Protein AF-A0A7S2MK14-F1 (afdb_monomer)

Sequence (169 aa):
WFEEKGFGFITPDDGSGDIFVHRTALTDGPMLVPGTRVTYEAQWNNIKNKLVAAKVAGANQNGMDPNAGAPAQAYAQPGAAAQPAAAAQSEEVILSCLPATCTEESLRTTFAPYGTVVECRMLGDNANGKVATMRMGAAAQAAWLVQNLNGNMPVGFETPIQVAFSQNP

pLDDT: mean 73.75, std 15.05, range [30.8, 89.69]

Foldseek 3Di:
DDLVQQKDWDQDPVRPPTAIEGLVQEDAARAADPPWDKDFDWDQDPVVRGTHTHNIYRGDHDDDDPDPDDDDDDDDDDDDDDDPDDDPLALKKKKALAAPPDDPVNVCVQLVVLADFPDKAWPAADPNGTMIMTGGPDSVSLVCCQVPQAQHATPPGPGRMHMGHDPDD

Secondary structure (DSSP, 8-state):
-BTTTTEEEE--TT----EEEEGGGBSS-SBPPTT---EEEEEEETTTTEEEEEEEE--B--S--TT-----------------------SEEEEEEE-TT--HHHHHHHHTTT--EEEEEEEEEETTEEEEEEEESSHHHHHHHHHHTTT---TT-SS--EEEE----

Organism: NCBI:txid327968

Solvent-accessible surface area (backbone atoms only — not comparable to full-atom values): 10149 Å² total; per-residue (Å²): 93,41,76,96,77,42,33,36,64,46,74,51,93,84,65,58,70,70,27,39,31,45,46,87,27,38,73,58,29,82,43,61,55,83,92,59,78,64,50,63,43,86,40,80,36,83,90,71,78,41,56,30,39,34,68,26,35,61,27,50,72,66,100,76,74,102,76,80,74,84,84,77,91,80,92,78,88,83,83,89,87,82,82,85,86,87,71,87,64,28,30,30,26,33,39,33,33,33,57,91,86,66,44,72,65,57,49,47,63,59,40,47,87,68,38,56,74,72,45,75,46,80,77,48,76,51,100,67,32,29,28,31,38,39,26,33,74,39,34,68,43,25,50,48,42,35,70,69,39,35,72,26,61,56,80,97,47,95,52,52,25,37,36,38,72,37,85,75,130

InterPro domains:
  IPR000504 RNA recognition motif domain [PF00076] (95-151)
  IPR000504 RNA recognition motif domain [PS50102] (91-168)
  IPR002059 Cold-shock protein Csp, DNA-binding [PF00313] (1-57)
  IPR002059 Cold-shock protein Csp, DNA-binding [PS51857] (1-58)
  IPR002059 Cold-shock protein Csp, DNA-binding [cd04458] (1-56)
  IPR002343 Paraneoplastic encephalomyelitis antigen [PR00961] (96-111)
  IPR002343 Paraneoplastic encephalomyelitis antigen [PR00961] (111-123)
  IPR002343 Paraneoplastic encephalomyelitis antigen [PR00961] (149-166)
  IPR011129 Cold-shock domain [SM00357] (1-59)
  IPR012340 Nucleic acid-binding, OB-fold [G3DSA:2.40.50.140] (1-66)
  IPR012340 Nucleic acid-binding, OB-fold [SSF50249] (1-60)
  IPR012677 Nucleotide-binding alpha-beta plait domain superfamily [G3DSA:3.30.70.330] (78-169)
  IPR019844 Cold-shock domain, conserved site [PS00352] (7-26)
  IPR035979 RNA-binding domain superfamily [SSF54928] (77-167)

Mean predicted aligned error: 18.05 Å

Nearest PDB structures (foldseek):
  6fqr-assembly1_A  TM=8.347E-01  e=3.316E-05  Homo sapiens
  6ez7-assembly1_A  TM=8.594E-01  e=1.172E-04  Saccharomyces cerevisiae S288C
  3lqv-assembly1_A  TM=7.935E-01  e=5.327E-04  Homo sapiens
  2f9j-assembly2_B  TM=7.903E-01  e=6.857E-04  Homo sapiens
  2f9d-assembly1_A  TM=7.835E-01  e=6.438E-04  Homo sapiens

Radius of gyration: 21.94 Å; Cα contacts (8 Å, |Δi|>4): 305; chains: 1; bounding box: 45×55×45 Å

Structure (mmCIF, N/CA/C/O backbone):
data_AF-A0A7S2MK14-F1
#
_entry.id   AF-A0A7S2MK14-F1
#
loop_
_atom_site.group_PDB
_atom_site.id
_atom_site.type_symbol
_atom_site.label_atom_id
_atom_site.label_alt_id
_atom_site.label_comp_id
_atom_site.label_asym_id
_atom_site.label_entity_id
_atom_site.label_seq_id
_atom_site.pdbx_PDB_ins_code
_atom_site.Cartn_x
_atom_site.Cartn_y
_atom_site.Cartn_z
_atom_site.occupancy
_atom_site.B_iso_or_equiv
_atom_site.auth_seq_id
_atom_site.auth_comp_id
_atom_site.auth_asym_id
_atom_site.auth_atom_id
_atom_site.pdbx_PDB_model_num
ATOM 1 N N . TRP A 1 1 ? -2.665 -20.361 0.176 1.00 77.69 1 TRP A N 1
ATOM 2 C CA . TRP A 1 1 ? -2.154 -21.729 0.410 1.00 77.69 1 TRP A CA 1
ATOM 3 C C . TRP A 1 1 ? -1.987 -22.426 -0.935 1.00 77.69 1 TRP A C 1
ATOM 5 O O . TRP A 1 1 ? -2.841 -22.228 -1.788 1.00 77.69 1 TRP A O 1
ATOM 15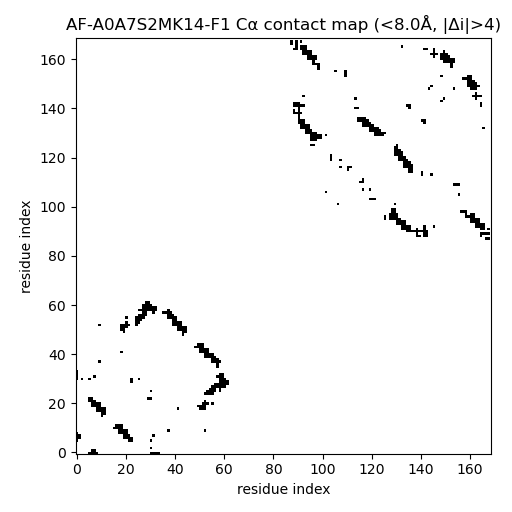 N N . PHE A 1 2 ? -0.908 -23.183 -1.145 1.00 78.12 2 PHE A N 1
ATOM 16 C CA . PHE A 1 2 ? -0.623 -23.958 -2.359 1.00 78.12 2 PHE A CA 1
ATOM 17 C C . PHE A 1 2 ? -0.747 -25.453 -2.048 1.00 78.12 2 PHE A C 1
ATOM 19 O O . PHE A 1 2 ? 0.194 -26.073 -1.549 1.00 78.12 2 PHE A O 1
ATOM 26 N N . GLU A 1 3 ? -1.911 -26.030 -2.344 1.00 73.38 3 GLU A N 1
ATOM 27 C CA . GLU A 1 3 ? -2.243 -27.418 -2.000 1.00 73.38 3 GLU A CA 1
ATOM 28 C C . GLU A 1 3 ? -1.327 -28.439 -2.688 1.00 73.38 3 GLU A C 1
ATOM 30 O O . GLU A 1 3 ? -0.750 -29.292 -2.016 1.00 73.38 3 GLU A O 1
ATOM 35 N N . GLU A 1 4 ? -1.095 -28.288 -3.995 1.00 72.94 4 GLU A N 1
ATOM 36 C CA . GLU A 1 4 ? -0.279 -29.212 -4.800 1.00 72.94 4 GLU A CA 1
ATOM 37 C C . GLU A 1 4 ? 1.163 -29.341 -4.283 1.00 72.94 4 GLU A C 1
ATOM 39 O O . GLU A 1 4 ? 1.791 -30.396 -4.368 1.00 72.94 4 GLU A O 1
ATOM 44 N N . LYS A 1 5 ? 1.696 -28.254 -3.719 1.00 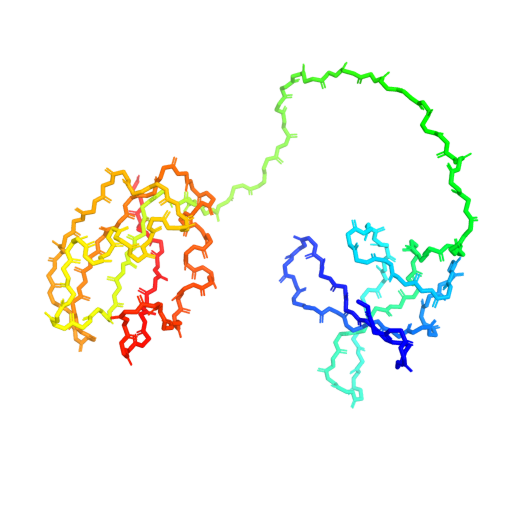75.62 5 LYS A N 1
ATOM 45 C CA . LYS A 1 5 ? 3.066 -28.193 -3.203 1.00 75.62 5 LYS A CA 1
ATOM 46 C C . LYS A 1 5 ? 3.141 -28.296 -1.678 1.00 75.62 5 LYS A C 1
ATOM 48 O O . LYS A 1 5 ? 4.241 -28.374 -1.137 1.00 75.62 5 LYS A O 1
ATOM 53 N N . GLY A 1 6 ? 2.002 -28.289 -0.983 1.00 76.62 6 GLY A N 1
ATOM 54 C CA . GLY A 1 6 ? 1.928 -28.395 0.472 1.00 76.62 6 GLY A CA 1
ATOM 55 C C . GLY A 1 6 ? 2.597 -27.244 1.226 1.00 76.62 6 GLY A C 1
ATOM 56 O O . GLY A 1 6 ? 3.156 -27.466 2.299 1.00 76.62 6 GLY A O 1
ATOM 57 N N . PHE A 1 7 ? 2.591 -26.030 0.679 1.00 83.25 7 PHE A N 1
ATOM 58 C CA . PHE A 1 7 ? 3.136 -24.853 1.357 1.00 83.25 7 PHE A CA 1
ATOM 59 C C . PHE A 1 7 ? 2.207 -23.655 1.225 1.00 83.25 7 PHE A C 1
ATOM 61 O O . PHE A 1 7 ? 1.323 -23.609 0.378 1.00 83.25 7 PHE A O 1
ATOM 68 N N . GLY A 1 8 ? 2.416 -22.645 2.050 1.00 81.94 8 GLY A N 1
ATOM 69 C CA . GLY A 1 8 ? 1.673 -21.405 1.987 1.00 81.94 8 GLY A CA 1
ATOM 70 C C . GLY A 1 8 ? 2.461 -20.247 2.560 1.00 81.94 8 GLY A C 1
ATOM 71 O O . GLY A 1 8 ? 3.641 -20.357 2.895 1.00 81.94 8 GLY A O 1
ATOM 72 N N . PHE A 1 9 ? 1.755 -19.138 2.676 1.00 85.75 9 PHE A N 1
ATOM 73 C CA . PHE A 1 9 ? 2.255 -17.914 3.259 1.00 85.75 9 PHE A CA 1
ATOM 74 C C . PHE A 1 9 ? 1.232 -17.434 4.273 1.00 85.75 9 PHE A C 1
ATOM 76 O O . PHE A 1 9 ? 0.027 -17.543 4.029 1.00 85.75 9 PHE A O 1
ATOM 83 N N . ILE A 1 10 ? 1.728 -16.981 5.416 1.00 82.62 10 ILE A N 1
ATOM 84 C CA . ILE A 1 10 ? 0.935 -16.346 6.457 1.00 82.62 10 ILE A CA 1
ATOM 85 C C . ILE A 1 10 ? 1.290 -14.873 6.422 1.00 82.62 10 ILE A C 1
ATOM 87 O O . ILE A 1 10 ? 2.461 -14.516 6.547 1.00 82.62 10 ILE A O 1
ATOM 91 N N . THR A 1 11 ? 0.276 -14.041 6.263 1.00 83.94 11 THR A N 1
ATOM 92 C CA . THR A 1 11 ? 0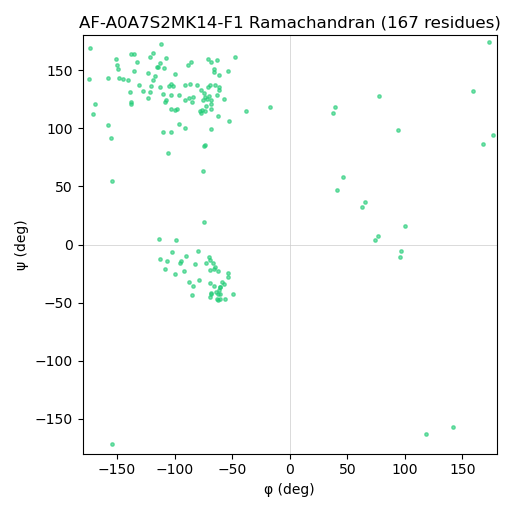.412 -12.594 6.342 1.00 83.94 11 THR A CA 1
ATOM 93 C C . THR A 1 11 ? 0.042 -12.182 7.768 1.00 83.94 11 THR A C 1
ATOM 95 O O . THR A 1 11 ? -1.143 -12.236 8.112 1.00 83.94 11 THR A O 1
ATOM 98 N N . PRO A 1 12 ? 1.010 -11.861 8.645 1.00 77.94 12 PRO A N 1
ATOM 99 C CA . PRO A 1 12 ? 0.682 -11.338 9.961 1.00 77.94 12 PRO A CA 1
ATOM 100 C C . PRO A 1 12 ? 0.028 -9.970 9.901 1.00 77.94 12 PRO A C 1
ATOM 102 O O . PRO A 1 12 ? 0.335 -9.138 9.052 1.00 77.94 12 PRO A O 1
ATOM 105 N N . ASP A 1 13 ? -0.803 -9.727 10.906 1.00 68.69 13 ASP A N 1
ATOM 106 C CA . ASP A 1 13 ? -1.449 -8.438 11.163 1.00 68.69 13 ASP A CA 1
ATOM 107 C C . ASP A 1 13 ? -0.423 -7.343 11.543 1.00 68.69 13 ASP A C 1
ATOM 109 O O . ASP A 1 13 ? -0.671 -6.161 11.350 1.00 68.69 13 ASP A O 1
ATOM 113 N N . ASP A 1 14 ? 0.768 -7.745 12.009 1.00 63.28 14 ASP A N 1
ATOM 114 C CA . ASP A 1 14 ? 1.918 -6.877 12.321 1.00 63.28 14 ASP A CA 1
ATOM 115 C C . ASP A 1 14 ? 2.588 -6.273 11.066 1.00 63.28 14 ASP A C 1
ATOM 117 O O . ASP A 1 14 ? 3.425 -5.381 11.163 1.00 63.28 14 ASP A O 1
ATOM 121 N N . GLY A 1 15 ? 2.232 -6.741 9.864 1.00 64.62 15 GLY A N 1
ATOM 122 C CA . GLY A 1 15 ? 2.806 -6.239 8.610 1.00 64.62 15 GLY A CA 1
ATOM 123 C C . GLY A 1 15 ? 4.245 -6.700 8.347 1.00 64.62 15 GLY A C 1
ATOM 124 O O . GLY A 1 15 ? 4.847 -6.321 7.340 1.00 64.62 15 GLY A O 1
ATOM 125 N N . SER A 1 16 ? 4.798 -7.556 9.206 1.00 62.25 16 SER A N 1
ATOM 126 C CA . SER A 1 16 ? 6.017 -8.313 8.939 1.00 62.25 16 SER A CA 1
ATOM 127 C C . SER A 1 16 ? 5.761 -9.234 7.738 1.00 62.25 16 SER A C 1
ATOM 129 O O . SER A 1 16 ? 4.946 -10.140 7.811 1.00 62.25 16 SER A O 1
ATOM 131 N N . GLY A 1 17 ? 6.384 -8.957 6.589 1.00 69.88 17 GLY A N 1
ATOM 132 C CA . GLY A 1 17 ? 6.040 -9.580 5.301 1.00 69.88 17 GLY A CA 1
ATOM 133 C C . GLY A 1 17 ? 5.876 -11.110 5.307 1.00 69.88 17 GLY A C 1
ATOM 134 O O . GLY A 1 17 ? 6.365 -11.810 6.190 1.00 69.88 17 GLY A O 1
ATOM 135 N N . ASP A 1 18 ? 5.202 -11.623 4.276 1.00 83.00 18 ASP A N 1
ATOM 136 C CA . ASP A 1 18 ? 4.722 -13.005 4.176 1.00 83.00 18 ASP A CA 1
ATOM 137 C C . ASP A 1 18 ? 5.670 -14.073 4.743 1.00 83.00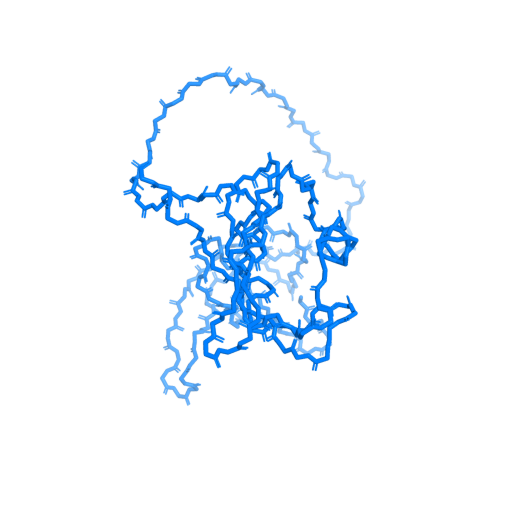 18 ASP A C 1
ATOM 139 O O . ASP A 1 18 ? 6.753 -14.365 4.214 1.00 83.00 18 ASP A O 1
ATOM 143 N N . ILE A 1 19 ? 5.208 -14.729 5.804 1.00 84.62 19 ILE A N 1
ATOM 144 C CA . ILE A 1 19 ? 5.967 -15.759 6.496 1.00 84.62 19 ILE A CA 1
ATOM 145 C C . ILE A 1 19 ? 5.693 -17.093 5.824 1.00 84.62 19 ILE A C 1
ATOM 147 O O . ILE A 1 19 ? 4.551 -17.527 5.660 1.00 84.62 19 ILE A O 1
ATOM 151 N N . PHE A 1 20 ? 6.767 -17.769 5.429 1.00 85.06 20 PHE A N 1
ATOM 152 C CA . PHE A 1 20 ? 6.656 -19.056 4.763 1.00 85.06 20 PHE A CA 1
ATOM 153 C C . PHE A 1 20 ? 6.188 -20.131 5.745 1.00 85.06 20 PHE A C 1
ATOM 155 O O . PHE A 1 20 ? 6.819 -20.348 6.778 1.00 85.06 20 PHE A O 1
ATOM 162 N N . VAL A 1 21 ? 5.133 -20.855 5.384 1.00 85.19 21 VAL A N 1
ATOM 163 C CA . VAL A 1 21 ? 4.644 -22.020 6.125 1.00 85.19 21 VAL A CA 1
ATOM 164 C C . VAL A 1 21 ? 4.677 -23.250 5.228 1.00 85.19 21 VAL A C 1
ATOM 166 O O . VAL A 1 21 ? 4.271 -23.213 4.069 1.00 85.19 21 VAL A O 1
ATOM 169 N N . HIS A 1 22 ? 5.148 -24.368 5.767 1.00 86.06 22 HIS A N 1
ATOM 170 C CA . HIS A 1 22 ? 5.110 -25.664 5.096 1.00 86.06 22 HIS A CA 1
ATOM 171 C C . HIS A 1 22 ? 4.092 -26.572 5.790 1.00 86.06 22 HIS A C 1
ATOM 173 O O . HIS A 1 22 ? 3.889 -26.450 6.995 1.00 86.06 22 HIS A O 1
ATOM 179 N N . ARG A 1 23 ? 3.491 -27.529 5.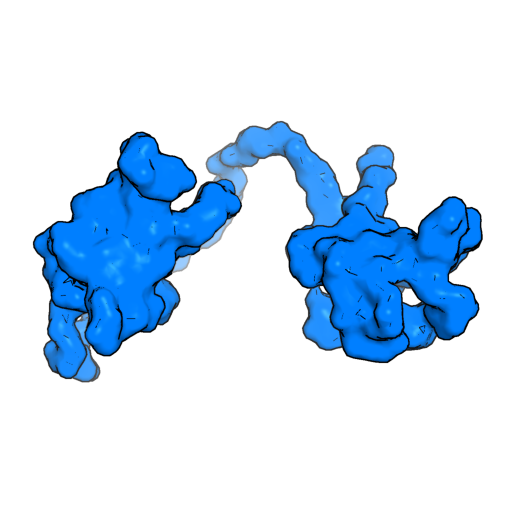074 1.00 81.06 23 ARG A N 1
ATOM 180 C CA . ARG A 1 23 ? 2.537 -28.499 5.648 1.00 81.06 23 ARG A CA 1
ATOM 181 C C . ARG A 1 23 ? 3.084 -29.262 6.852 1.00 81.06 23 ARG A C 1
ATOM 183 O O . ARG A 1 23 ? 2.320 -29.662 7.713 1.00 81.06 23 ARG A O 1
ATOM 190 N N . THR A 1 24 ? 4.403 -29.448 6.926 1.00 80.62 24 THR A N 1
ATOM 191 C CA . THR A 1 24 ? 5.068 -30.114 8.061 1.00 80.62 24 THR A CA 1
ATOM 192 C C . THR A 1 24 ? 5.096 -29.263 9.327 1.00 80.62 24 THR A C 1
ATOM 194 O O . THR A 1 24 ? 5.400 -29.785 10.390 1.00 80.62 24 THR A O 1
ATOM 197 N N . ALA A 1 25 ? 4.840 -27.958 9.218 1.00 81.06 25 ALA A N 1
ATOM 198 C CA . ALA A 1 25 ? 4.746 -27.050 10.352 1.00 81.06 25 ALA A CA 1
ATOM 199 C C . ALA A 1 25 ? 3.317 -26.948 10.909 1.00 81.06 25 ALA A C 1
ATOM 201 O O . ALA A 1 25 ? 3.145 -26.351 11.969 1.00 81.06 25 ALA A O 1
ATOM 202 N N . LEU A 1 26 ? 2.313 -27.505 10.218 1.00 81.88 26 LEU A N 1
ATOM 203 C CA . LEU A 1 26 ? 0.929 -27.540 10.689 1.00 81.88 26 LEU A CA 1
ATOM 204 C C . LEU A 1 26 ? 0.788 -28.588 11.796 1.00 81.88 26 LEU A C 1
ATOM 206 O O . LEU A 1 26 ? 1.211 -29.731 11.623 1.00 81.88 26 LEU A O 1
ATOM 210 N N . THR A 1 27 ? 0.184 -28.211 12.921 1.00 79.88 27 THR A N 1
ATOM 211 C CA . THR A 1 27 ? -0.022 -29.122 14.061 1.00 79.88 27 THR A CA 1
ATOM 212 C C . THR A 1 27 ? -1.430 -29.693 14.122 1.00 79.88 27 THR A C 1
ATOM 214 O O . THR A 1 27 ? -1.622 -30.756 14.700 1.00 79.88 27 THR A O 1
ATOM 217 N N . ASP A 1 28 ? -2.403 -28.981 13.551 1.00 73.56 28 ASP A N 1
ATOM 218 C CA . ASP A 1 28 ? -3.829 -29.231 13.785 1.00 73.56 28 ASP A CA 1
ATOM 219 C C . ASP A 1 28 ? -4.578 -29.763 12.553 1.00 73.56 28 ASP A C 1
ATOM 221 O O . ASP A 1 28 ? -5.683 -30.266 12.672 1.00 73.56 28 ASP A O 1
ATOM 225 N N . GLY A 1 29 ? -3.986 -29.715 11.357 1.00 72.00 29 GLY A N 1
ATOM 226 C CA . GLY A 1 29 ? -4.669 -30.144 10.137 1.00 72.00 29 GLY A CA 1
ATOM 227 C C . GLY A 1 29 ? -3.768 -30.152 8.902 1.00 72.00 29 GLY A C 1
ATOM 228 O O . GLY A 1 29 ? -2.648 -29.642 8.943 1.00 72.00 29 GLY A O 1
ATOM 229 N N . PRO A 1 30 ? -4.228 -30.741 7.784 1.00 72.25 30 PRO A N 1
ATOM 230 C CA . PRO A 1 30 ? -3.394 -30.949 6.602 1.00 72.25 30 PRO A CA 1
ATOM 231 C C . PRO A 1 30 ? -3.277 -29.721 5.684 1.00 72.25 30 PRO A C 1
ATOM 233 O O . PRO A 1 30 ? -2.388 -29.701 4.830 1.00 72.25 30 PRO A O 1
ATOM 236 N N . MET A 1 31 ? -4.158 -28.721 5.821 1.00 70.00 31 MET A N 1
ATOM 237 C CA . MET A 1 31 ? -4.228 -27.582 4.899 1.00 70.00 31 MET A CA 1
ATOM 238 C C . MET A 1 31 ? -4.696 -26.285 5.564 1.00 70.00 31 MET A C 1
ATOM 240 O O . MET A 1 31 ? -5.494 -26.306 6.498 1.00 70.00 31 MET A O 1
ATOM 244 N N . LEU A 1 32 ? -4.244 -25.145 5.037 1.00 74.19 32 LEU A N 1
ATOM 245 C CA . LEU A 1 32 ? -4.714 -23.818 5.444 1.00 74.19 32 LEU A CA 1
ATOM 246 C C . LEU A 1 32 ? -5.713 -23.271 4.425 1.00 74.19 32 LEU A C 1
ATOM 248 O O . LEU A 1 32 ? -5.460 -23.319 3.221 1.00 74.19 32 LEU A O 1
ATOM 252 N N . VAL A 1 33 ? -6.810 -22.692 4.909 1.00 75.75 33 VAL A N 1
ATOM 253 C CA . VAL A 1 33 ? -7.805 -22.025 4.061 1.00 75.75 33 VAL A CA 1
ATOM 254 C C . VAL A 1 33 ? -7.518 -20.519 4.041 1.00 75.75 33 VAL A C 1
ATOM 256 O O . VAL A 1 33 ? -7.345 -19.916 5.103 1.00 75.75 33 VAL A O 1
ATOM 259 N N . PRO A 1 34 ? -7.425 -19.885 2.857 1.00 71.62 34 PRO A N 1
ATOM 260 C CA . PRO A 1 34 ? -7.269 -18.437 2.775 1.00 71.62 34 PRO A CA 1
ATOM 261 C C . PRO A 1 34 ? -8.475 -17.730 3.409 1.00 71.62 34 PRO A C 1
ATOM 263 O O . PRO A 1 34 ? -9.618 -18.080 3.136 1.00 71.62 34 PRO A O 1
ATOM 266 N N . GLY A 1 35 ? -8.206 -16.729 4.250 1.00 69.44 35 GLY A N 1
ATOM 267 C CA . GLY A 1 35 ? -9.233 -15.992 4.998 1.00 69.44 35 GLY A CA 1
ATOM 268 C C . GLY A 1 35 ? -9.468 -16.502 6.424 1.00 69.44 35 GLY A C 1
ATOM 269 O O . GLY A 1 35 ? -10.106 -15.812 7.216 1.00 69.44 35 GLY A O 1
ATOM 270 N N . THR A 1 36 ? -8.909 -17.657 6.791 1.00 68.56 36 THR A N 1
ATOM 271 C CA . THR A 1 36 ? -8.922 -18.152 8.172 1.00 68.56 36 THR A CA 1
ATOM 272 C C . THR A 1 36 ? -7.739 -17.583 8.951 1.00 68.56 36 THR A C 1
ATOM 274 O O . THR A 1 36 ? -6.617 -17.523 8.445 1.00 68.56 36 THR A O 1
ATOM 277 N N . ARG A 1 37 ? -7.971 -17.168 10.202 1.00 70.50 37 ARG A N 1
ATOM 278 C CA . ARG A 1 37 ? -6.886 -16.753 11.099 1.00 70.50 37 ARG A CA 1
ATOM 279 C C . ARG A 1 37 ? -6.161 -17.980 11.637 1.00 70.50 37 ARG A C 1
ATOM 281 O O . ARG A 1 37 ? -6.791 -18.931 12.089 1.00 70.50 37 ARG A O 1
ATOM 288 N N . VAL A 1 38 ? -4.838 -17.924 11.592 1.00 77.69 38 VAL A N 1
ATOM 289 C CA . VAL A 1 38 ? -3.949 -18.994 12.043 1.00 77.69 38 VAL A CA 1
ATOM 290 C C . VAL A 1 38 ? -2.999 -18.448 13.097 1.00 77.69 38 VAL A C 1
ATOM 292 O O . VAL A 1 38 ? -2.600 -17.285 13.037 1.00 77.69 38 VAL A O 1
ATOM 295 N N . THR A 1 39 ? -2.617 -19.291 14.046 1.00 81.12 39 THR A N 1
ATOM 296 C CA . THR A 1 39 ? -1.610 -18.973 15.064 1.00 81.12 39 THR A CA 1
ATOM 297 C C . THR A 1 39 ? -0.311 -19.661 14.683 1.00 81.12 39 THR A C 1
ATOM 299 O O . THR A 1 39 ? -0.344 -20.808 14.244 1.00 81.12 39 THR A O 1
ATOM 302 N N . TYR A 1 40 ? 0.832 -18.995 14.828 1.00 82.00 40 TYR A N 1
ATOM 303 C CA . TYR A 1 40 ? 2.131 -19.566 14.474 1.00 82.00 40 TYR A CA 1
ATOM 304 C C . TYR A 1 40 ? 3.264 -18.983 15.326 1.00 82.00 40 TYR A C 1
ATOM 306 O O . TYR A 1 40 ? 3.144 -17.890 15.876 1.00 82.00 40 TYR A O 1
ATOM 314 N N . GLU A 1 41 ? 4.389 -19.694 15.390 1.00 86.81 41 GLU A N 1
ATOM 315 C CA . GLU A 1 41 ? 5.641 -19.220 15.981 1.00 86.81 41 GLU A CA 1
ATOM 316 C C . GLU A 1 41 ? 6.617 -18.817 14.863 1.00 86.81 41 GLU A C 1
ATOM 318 O O . GLU A 1 41 ? 7.018 -19.645 14.043 1.00 86.81 41 GLU A O 1
ATOM 323 N N . ALA A 1 42 ? 6.996 -17.538 14.793 1.00 81.56 42 ALA A N 1
ATOM 324 C CA . ALA A 1 42 ? 7.977 -17.059 13.821 1.00 81.56 42 ALA A CA 1
ATOM 325 C C . ALA A 1 42 ? 9.387 -17.532 14.210 1.00 81.56 42 ALA A C 1
ATOM 327 O O . ALA A 1 42 ? 9.895 -17.176 15.272 1.00 81.56 42 ALA A O 1
ATOM 328 N N . GLN A 1 43 ? 10.044 -18.306 13.346 1.00 79.75 43 GLN A N 1
ATOM 329 C CA . GLN A 1 43 ? 11.417 -18.763 13.556 1.00 79.75 43 GLN A CA 1
ATOM 330 C C . GLN A 1 43 ? 12.326 -18.303 12.414 1.00 79.75 43 GLN A C 1
ATOM 332 O O . GLN A 1 43 ? 12.021 -18.471 11.232 1.00 79.75 43 GLN A O 1
ATOM 337 N N . TRP A 1 44 ? 13.475 -17.722 12.762 1.00 81.06 44 TRP A N 1
ATOM 338 C CA . TRP A 1 44 ? 14.493 -17.337 11.788 1.00 81.06 44 TRP A CA 1
ATOM 339 C C . TRP A 1 44 ? 15.261 -18.569 11.303 1.00 81.06 44 TRP A C 1
ATOM 341 O O . TRP A 1 44 ? 15.972 -19.212 12.077 1.00 81.06 44 TRP A O 1
ATOM 351 N N . ASN A 1 45 ? 15.152 -18.901 10.014 1.00 78.62 45 ASN A N 1
ATOM 352 C CA . ASN A 1 45 ? 15.933 -19.983 9.430 1.00 78.62 45 ASN A CA 1
ATOM 353 C C . ASN A 1 45 ? 17.255 -19.453 8.862 1.00 78.62 45 ASN A C 1
ATOM 355 O O . ASN A 1 45 ? 17.305 -18.955 7.734 1.00 78.62 45 ASN A O 1
ATOM 359 N N . ASN A 1 46 ? 18.337 -19.631 9.621 1.00 76.75 46 ASN A N 1
ATOM 360 C CA . ASN A 1 46 ? 19.670 -19.120 9.282 1.00 76.75 46 ASN A CA 1
ATOM 361 C C . ASN A 1 46 ? 20.277 -19.756 8.016 1.00 76.75 46 ASN A C 1
ATOM 363 O O . ASN A 1 46 ? 21.180 -19.197 7.410 1.00 76.75 46 ASN A O 1
ATOM 367 N N . ILE A 1 47 ? 19.769 -20.919 7.594 1.00 69.75 47 ILE A N 1
ATOM 368 C CA . ILE A 1 47 ? 20.237 -21.630 6.392 1.00 69.75 47 ILE A CA 1
ATOM 369 C C . ILE A 1 47 ? 19.654 -21.004 5.117 1.00 69.75 47 ILE A C 1
ATOM 371 O O . ILE A 1 47 ? 20.269 -21.049 4.056 1.00 69.75 47 ILE A O 1
ATOM 375 N N . LYS A 1 48 ? 18.449 -20.428 5.205 1.00 61.91 48 LYS A N 1
ATOM 376 C CA . LYS A 1 48 ? 17.741 -19.840 4.057 1.00 61.91 48 LYS A CA 1
ATOM 377 C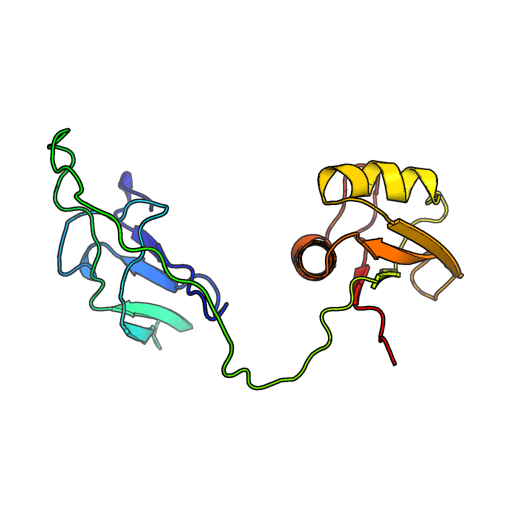 C . LYS A 1 48 ? 17.584 -18.322 4.152 1.00 61.91 48 LYS A C 1
ATOM 379 O O . LYS A 1 48 ? 16.905 -17.766 3.295 1.00 61.91 48 LYS A O 1
ATOM 384 N N . ASN A 1 49 ? 18.159 -17.678 5.177 1.00 75.69 49 ASN A N 1
ATOM 385 C CA . ASN A 1 49 ? 17.946 -16.262 5.508 1.00 75.69 49 ASN A CA 1
ATOM 386 C C . ASN A 1 49 ? 16.471 -15.850 5.365 1.00 75.69 49 ASN A C 1
ATOM 388 O O . ASN A 1 49 ? 16.143 -14.854 4.722 1.00 75.69 49 ASN A O 1
ATOM 392 N N . LYS A 1 50 ? 15.561 -16.670 5.908 1.00 78.50 50 LYS A N 1
ATOM 393 C CA . LYS A 1 50 ? 14.116 -16.461 5.768 1.00 78.50 50 LYS A CA 1
ATOM 394 C C . LYS A 1 50 ? 13.377 -16.778 7.063 1.00 78.50 50 LYS A C 1
ATOM 396 O O . LYS A 1 50 ? 13.692 -17.762 7.731 1.00 78.50 50 LYS A O 1
ATOM 401 N N . LEU A 1 51 ? 12.364 -15.972 7.373 1.00 75.50 51 LEU A N 1
ATOM 402 C CA . LEU A 1 51 ? 11.393 -16.255 8.426 1.00 75.50 51 LEU A CA 1
ATOM 403 C C . LEU A 1 51 ? 10.459 -17.388 7.995 1.00 75.50 51 LEU A C 1
ATOM 405 O O . LEU A 1 51 ? 9.834 -17.338 6.930 1.00 75.50 51 LEU A O 1
ATOM 409 N N . VAL A 1 52 ? 10.386 -18.419 8.832 1.00 81.94 52 VAL A N 1
ATOM 410 C CA . VAL A 1 52 ? 9.487 -19.557 8.657 1.00 81.94 52 VAL A CA 1
ATOM 411 C C . VAL A 1 52 ? 8.536 -19.642 9.841 1.00 81.94 52 VAL A C 1
ATOM 413 O O . VAL A 1 52 ? 8.921 -19.394 10.980 1.00 81.94 52 VAL A O 1
ATOM 416 N N . ALA A 1 53 ? 7.285 -19.985 9.569 1.00 83.31 53 ALA A N 1
ATOM 417 C CA . ALA A 1 53 ? 6.293 -20.244 10.595 1.00 83.31 53 ALA A CA 1
ATOM 418 C C . ALA A 1 53 ? 6.437 -21.690 11.077 1.00 83.31 53 ALA A C 1
ATOM 420 O O . ALA A 1 53 ? 6.413 -22.627 10.274 1.00 83.31 53 ALA A O 1
ATOM 421 N N . ALA A 1 54 ? 6.573 -21.866 12.385 1.00 82.38 54 ALA A N 1
ATOM 422 C CA . ALA A 1 54 ? 6.584 -23.150 13.066 1.00 82.38 54 ALA A CA 1
ATOM 423 C C . ALA A 1 54 ? 5.345 -23.296 13.953 1.00 82.38 54 ALA A C 1
ATOM 425 O O . ALA A 1 54 ? 4.750 -22.300 14.357 1.00 82.38 54 ALA A O 1
ATOM 426 N N . LYS A 1 55 ? 4.964 -24.547 14.245 1.00 82.56 55 LYS A N 1
ATOM 427 C CA . LYS A 1 55 ? 3.813 -24.898 15.095 1.00 82.56 55 LYS A CA 1
ATOM 428 C C . LYS A 1 55 ? 2.549 -24.103 14.752 1.00 82.56 55 LYS A C 1
ATOM 430 O O . LYS A 1 55 ? 1.995 -23.366 15.564 1.00 82.56 55 LYS A O 1
ATOM 435 N N . VAL A 1 56 ? 2.132 -24.227 13.502 1.00 81.62 56 VAL A N 1
ATOM 436 C CA . VAL A 1 56 ? 1.009 -23.474 12.959 1.00 81.62 56 VAL A CA 1
ATOM 437 C C . VAL A 1 56 ? -0.306 -24.189 13.274 1.00 81.62 56 VAL A C 1
ATOM 439 O O . VAL A 1 56 ? -0.502 -25.340 12.875 1.00 81.62 56 VAL A O 1
ATOM 442 N N . ALA A 1 57 ? -1.215 -23.488 13.950 1.00 78.25 57 ALA A N 1
ATOM 443 C CA . ALA A 1 57 ? -2.561 -23.935 14.311 1.00 78.25 57 ALA A CA 1
ATOM 444 C C . ALA A 1 57 ? -3.634 -23.100 13.584 1.00 78.25 57 ALA A C 1
ATOM 446 O O . ALA A 1 57 ? -3.391 -21.946 13.238 1.00 78.25 57 ALA A O 1
ATOM 447 N N . GLY A 1 58 ? -4.821 -23.671 13.346 1.00 73.31 58 GLY A N 1
ATOM 448 C CA . GLY A 1 58 ? -5.864 -23.073 12.489 1.00 73.31 58 GLY A CA 1
ATOM 449 C C . GLY A 1 58 ? -5.913 -23.656 11.071 1.00 73.31 58 GLY A C 1
ATOM 450 O O . GLY A 1 58 ? -6.493 -23.064 10.161 1.00 73.31 58 GLY A O 1
ATOM 451 N N . ALA A 1 59 ? -5.283 -24.816 10.872 1.00 71.00 59 ALA A N 1
ATOM 452 C CA . ALA A 1 59 ? -5.451 -25.609 9.666 1.00 71.00 59 ALA A CA 1
ATOM 453 C C . ALA A 1 59 ? -6.848 -26.228 9.648 1.00 71.00 59 ALA A C 1
ATOM 455 O O . ALA A 1 59 ? -7.309 -26.752 10.657 1.00 71.00 59 ALA A O 1
ATOM 456 N N . ASN A 1 60 ? -7.519 -26.163 8.500 1.00 63.03 60 ASN A N 1
ATOM 457 C CA . ASN A 1 60 ? -8.856 -26.712 8.381 1.00 63.03 60 ASN A CA 1
ATOM 458 C C . ASN A 1 60 ? -8.778 -28.238 8.477 1.00 63.03 60 ASN A C 1
ATOM 460 O O . ASN A 1 60 ? -8.161 -28.904 7.634 1.00 63.03 60 ASN A O 1
ATOM 464 N N . GLN A 1 61 ? -9.400 -28.778 9.520 1.00 57.84 61 GLN A N 1
ATOM 465 C CA . GLN A 1 61 ? -9.594 -30.202 9.704 1.00 57.84 61 GLN A CA 1
ATOM 466 C C . GLN A 1 61 ? -10.688 -30.656 8.744 1.00 57.84 61 GLN A C 1
ATOM 468 O O . GLN A 1 61 ? -11.838 -30.790 9.121 1.00 57.84 61 GLN A O 1
ATOM 473 N N . ASN A 1 62 ? -10.302 -30.943 7.504 1.00 47.66 62 ASN A N 1
ATOM 474 C CA . ASN A 1 62 ? -11.120 -31.696 6.555 1.00 47.66 62 ASN A CA 1
ATOM 475 C C . ASN A 1 62 ? -12.278 -30.921 5.886 1.00 47.66 62 ASN A C 1
ATOM 477 O O . ASN A 1 62 ? -13.141 -30.316 6.510 1.00 47.66 62 ASN A O 1
ATOM 481 N N . GLY A 1 63 ? -12.312 -30.983 4.554 1.00 51.38 63 GLY A N 1
ATOM 482 C CA . GLY A 1 63 ? -13.421 -30.507 3.732 1.00 51.38 63 GLY A CA 1
ATOM 483 C C . GLY A 1 63 ? -14.634 -31.437 3.765 1.00 51.38 63 GLY A C 1
ATOM 484 O O . GLY A 1 63 ? -15.020 -31.956 2.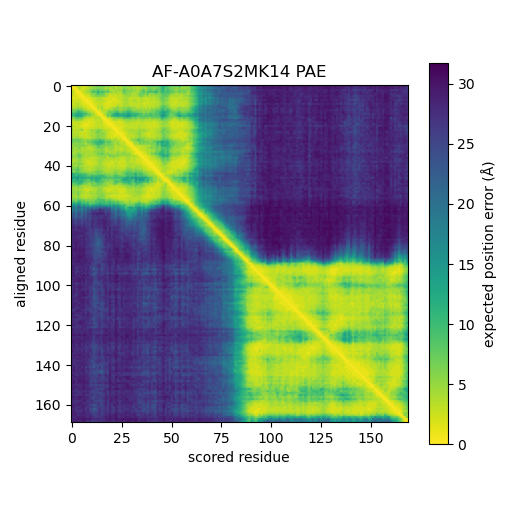723 1.00 51.38 63 GLY A O 1
ATOM 485 N N . MET A 1 64 ? -15.257 -31.625 4.925 1.00 42.50 64 MET A N 1
ATOM 486 C CA . MET A 1 64 ? -16.582 -32.234 5.028 1.00 42.50 64 MET A CA 1
ATOM 487 C C . MET A 1 64 ? -17.214 -31.799 6.347 1.00 42.50 64 MET A C 1
ATOM 489 O O . MET A 1 64 ? -16.783 -32.312 7.360 1.00 42.50 64 MET A O 1
ATOM 493 N N . ASP A 1 65 ? -18.159 -30.847 6.316 1.00 47.78 65 ASP A N 1
ATOM 494 C CA . ASP A 1 65 ? -19.322 -30.732 7.224 1.00 47.78 65 ASP A CA 1
ATOM 495 C C . ASP A 1 65 ? -20.117 -29.436 6.908 1.00 47.78 65 ASP A C 1
ATOM 497 O O . ASP A 1 65 ? -19.801 -28.363 7.424 1.00 47.78 65 ASP A O 1
ATOM 501 N N . PRO A 1 66 ? -21.179 -29.471 6.076 1.00 48.88 66 PRO A N 1
ATOM 502 C CA . PRO A 1 66 ? -22.020 -28.298 5.787 1.00 48.88 66 PRO A CA 1
ATOM 503 C C . PRO A 1 66 ? -22.975 -27.906 6.936 1.00 48.88 66 PRO A C 1
ATOM 505 O O . PRO A 1 66 ? -23.976 -27.231 6.698 1.00 48.88 66 PRO A O 1
ATOM 508 N N . ASN A 1 67 ? -22.722 -28.337 8.177 1.00 53.47 67 ASN A N 1
ATOM 509 C CA . ASN A 1 67 ? -23.630 -28.083 9.297 1.00 53.47 67 ASN A CA 1
ATOM 510 C C . ASN A 1 67 ? -22.932 -28.087 10.672 1.00 53.47 67 ASN A C 1
ATOM 512 O O . ASN A 1 67 ? -23.336 -28.803 11.583 1.00 53.47 67 ASN A O 1
ATOM 516 N N . ALA A 1 68 ? -21.890 -27.272 10.839 1.00 45.19 68 ALA A N 1
ATOM 517 C CA . ALA A 1 68 ? -21.418 -26.860 12.163 1.00 45.19 68 ALA A CA 1
ATOM 518 C C . ALA A 1 68 ? -21.835 -25.402 12.386 1.00 45.19 68 ALA A C 1
ATOM 520 O O . ALA A 1 68 ? -21.089 -24.455 12.144 1.00 45.19 68 ALA A O 1
ATOM 521 N N . GLY A 1 69 ? -23.111 -25.244 12.739 1.00 35.81 69 GLY A N 1
ATOM 522 C CA . GLY A 1 69 ? -23.752 -23.964 12.969 1.00 35.81 69 GLY A CA 1
ATOM 523 C C . GLY A 1 69 ? -23.121 -23.161 14.104 1.00 35.81 69 GLY A C 1
ATOM 524 O O . GLY A 1 69 ? -22.709 -23.689 15.136 1.00 35.81 69 GLY A O 1
ATOM 525 N N . ALA A 1 70 ? -23.139 -21.843 13.912 1.00 54.09 70 ALA A N 1
ATOM 526 C CA . ALA A 1 70 ? -23.159 -20.893 15.012 1.00 54.09 70 ALA A CA 1
ATOM 527 C C . ALA A 1 70 ? -24.324 -21.213 15.966 1.00 54.09 70 ALA A C 1
ATOM 529 O O . ALA A 1 70 ? -25.383 -21.683 15.542 1.00 54.09 70 ALA A O 1
ATOM 530 N N . PRO A 1 71 ? -24.153 -20.913 17.253 1.00 46.72 71 PRO A N 1
ATOM 531 C CA . PRO A 1 71 ? -24.822 -19.720 17.783 1.00 46.72 71 PRO A CA 1
ATOM 532 C C . PRO A 1 71 ? -23.881 -18.934 18.717 1.00 46.72 71 PRO A C 1
ATOM 534 O O . PRO A 1 71 ? -22.908 -19.476 19.219 1.00 46.72 71 PRO A O 1
ATOM 537 N N . ALA A 1 72 ? -24.079 -17.679 19.095 1.00 36.62 72 ALA A N 1
ATOM 538 C CA . ALA A 1 72 ? -24.966 -16.591 18.726 1.00 36.62 72 ALA A CA 1
ATOM 539 C C . ALA A 1 72 ? -24.460 -15.378 19.543 1.00 36.62 72 ALA A C 1
ATOM 541 O O . ALA A 1 72 ? -24.033 -15.531 20.682 1.00 36.62 72 ALA A O 1
ATOM 542 N N . GLN A 1 73 ? -24.499 -14.191 18.941 1.00 40.84 73 GLN A N 1
ATOM 543 C CA . GLN A 1 73 ? -24.910 -12.919 19.554 1.00 40.84 73 GLN A CA 1
ATOM 544 C C . GLN A 1 73 ? -24.530 -12.617 21.023 1.00 40.84 73 GLN A C 1
ATOM 546 O O . GLN A 1 73 ? -25.172 -13.100 21.949 1.00 40.84 73 GLN A O 1
ATOM 551 N N . ALA A 1 74 ? -23.668 -11.610 21.212 1.00 30.80 74 ALA A N 1
ATOM 552 C CA . ALA A 1 74 ? -23.909 -10.552 22.202 1.00 30.80 74 ALA A CA 1
ATOM 553 C C . ALA A 1 74 ? -23.161 -9.251 21.837 1.00 30.80 74 ALA A C 1
ATOM 555 O O . ALA A 1 74 ? -21.999 -9.040 22.159 1.00 30.80 74 ALA A O 1
ATOM 556 N N . TYR A 1 75 ? -23.872 -8.398 21.107 1.00 41.22 75 TYR A N 1
ATOM 557 C CA . TYR A 1 75 ? -23.823 -6.930 21.109 1.00 41.22 75 TYR A CA 1
ATOM 558 C C . TYR A 1 75 ? -23.149 -6.267 22.333 1.00 41.22 75 TYR A C 1
ATOM 560 O O . TYR A 1 75 ? -23.696 -6.323 23.430 1.00 41.22 75 TYR A O 1
ATOM 568 N N . ALA A 1 76 ? -22.054 -5.525 22.110 1.00 32.16 76 ALA A N 1
ATOM 569 C CA . ALA A 1 76 ? -21.772 -4.240 22.770 1.00 32.16 76 ALA A CA 1
ATOM 570 C C . ALA A 1 76 ? -20.558 -3.531 22.129 1.00 32.16 76 ALA A C 1
ATOM 572 O O . ALA A 1 76 ? -19.419 -3.958 22.283 1.00 32.16 76 ALA A O 1
ATOM 573 N N . GLN A 1 77 ? -20.794 -2.401 21.461 1.00 54.47 77 GLN A N 1
ATOM 574 C CA . GLN A 1 77 ? -19.903 -1.240 21.595 1.00 54.47 77 GLN A CA 1
ATOM 575 C C . GLN A 1 77 ? -20.487 -0.409 22.749 1.00 54.47 77 GLN A C 1
ATOM 577 O O . GLN A 1 77 ? -21.716 -0.296 22.802 1.00 54.47 77 GLN A O 1
ATOM 582 N N . PRO A 1 78 ? -19.684 0.132 23.688 1.00 47.66 78 PRO A N 1
ATOM 583 C CA . PRO A 1 78 ? -18.962 1.384 23.417 1.00 47.66 78 PRO A CA 1
ATOM 584 C C . PRO A 1 78 ? -17.609 1.561 24.156 1.00 47.66 78 PRO A C 1
ATOM 586 O O . PRO A 1 78 ? -17.427 1.088 25.270 1.00 47.66 78 PRO A O 1
ATOM 589 N N . GLY A 1 79 ? -16.707 2.370 23.581 1.00 36.75 79 GLY A N 1
ATOM 590 C CA . GLY A 1 79 ? -15.785 3.218 24.361 1.00 36.75 79 GLY A CA 1
ATOM 591 C C . GLY A 1 79 ? -14.374 2.693 24.686 1.00 36.75 79 GLY A C 1
ATOM 592 O O . GLY A 1 79 ? -14.175 2.010 25.677 1.00 36.75 79 GLY A O 1
ATOM 593 N N . ALA A 1 80 ? -13.409 3.136 23.870 1.00 48.56 80 ALA A N 1
ATOM 594 C CA . ALA A 1 80 ? -12.042 3.594 24.186 1.00 48.56 80 ALA A CA 1
ATOM 595 C C . ALA A 1 80 ? -11.171 2.901 25.267 1.00 48.56 80 ALA A C 1
ATOM 597 O O . ALA A 1 80 ? -11.438 3.028 26.457 1.00 48.56 80 ALA A O 1
ATOM 598 N N . ALA A 1 81 ? -10.020 2.358 24.824 1.00 37.66 81 ALA A N 1
ATOM 599 C CA . ALA A 1 81 ? -8.635 2.592 25.312 1.00 37.66 81 ALA A CA 1
ATOM 600 C C . ALA A 1 81 ? -7.741 1.400 24.875 1.00 37.66 81 ALA A C 1
ATOM 602 O O . ALA A 1 81 ? -8.135 0.260 25.066 1.00 37.66 81 ALA A O 1
ATOM 603 N N . ALA A 1 82 ? -6.547 1.518 24.289 1.00 34.53 82 ALA A N 1
ATOM 604 C CA . ALA A 1 82 ? -5.638 2.639 24.099 1.00 34.53 82 ALA A CA 1
ATOM 605 C C . ALA A 1 82 ? -4.686 2.350 22.915 1.00 34.53 82 ALA A C 1
ATOM 607 O O . ALA A 1 82 ? -4.232 1.224 22.723 1.00 34.53 82 ALA A O 1
ATOM 608 N N . GLN A 1 83 ? -4.372 3.393 22.148 1.00 53.62 83 GLN A N 1
ATOM 609 C CA . GLN A 1 83 ? -3.253 3.450 21.203 1.00 53.62 83 GLN A CA 1
ATOM 610 C C . GLN A 1 83 ? -1.914 3.509 21.966 1.00 53.62 83 GLN A C 1
ATOM 612 O O . GLN A 1 83 ? -1.869 4.085 23.055 1.00 53.62 83 GLN A O 1
ATOM 617 N N . PRO A 1 84 ? -0.791 3.161 21.318 1.00 45.53 84 PRO A N 1
ATOM 618 C CA . PRO A 1 84 ? 0.354 4.050 21.285 1.00 45.53 84 PRO A CA 1
ATOM 619 C C . PRO A 1 84 ? 0.346 4.789 19.942 1.00 45.53 84 PRO A C 1
ATOM 621 O O . PRO A 1 84 ? 0.418 4.203 18.865 1.00 45.53 84 PRO A O 1
ATOM 624 N N . ALA A 1 85 ? 0.176 6.104 20.032 1.00 47.66 85 ALA A N 1
ATOM 625 C CA . ALA A 1 85 ? 0.252 7.046 18.932 1.00 47.66 85 ALA A CA 1
ATOM 626 C C . ALA A 1 85 ? 1.667 7.099 18.334 1.00 47.66 85 ALA A C 1
ATOM 628 O O . ALA A 1 85 ? 2.632 7.172 19.089 1.00 47.66 85 ALA A O 1
ATOM 629 N N . ALA A 1 86 ? 1.763 7.132 17.000 1.00 42.56 86 ALA A N 1
ATOM 630 C CA . ALA A 1 86 ? 2.511 8.145 16.241 1.00 42.56 86 ALA A CA 1
ATOM 631 C C . ALA A 1 86 ? 2.674 7.729 14.768 1.00 42.56 86 ALA A C 1
ATOM 633 O O . ALA A 1 86 ? 3.691 7.174 14.373 1.00 42.56 86 ALA A O 1
ATOM 634 N N . ALA A 1 87 ? 1.683 8.056 13.948 1.00 41.09 87 ALA A N 1
ATOM 635 C CA . ALA A 1 87 ? 1.900 8.729 12.670 1.00 41.09 87 ALA A CA 1
ATOM 636 C C . ALA A 1 87 ? 0.519 9.161 12.187 1.00 41.09 87 ALA A C 1
ATOM 638 O O . ALA A 1 87 ? -0.376 8.331 12.056 1.00 41.09 87 ALA A O 1
ATOM 639 N N . ALA A 1 88 ? 0.317 10.458 11.987 1.00 51.06 88 ALA A N 1
ATOM 640 C CA . ALA A 1 88 ? -0.873 10.959 11.326 1.00 51.06 88 ALA A CA 1
ATOM 641 C C . ALA A 1 88 ? -1.020 10.230 9.979 1.00 51.06 88 ALA A C 1
ATOM 643 O O . ALA A 1 88 ? -0.242 10.469 9.059 1.00 51.06 88 ALA A O 1
ATOM 644 N N . GLN A 1 89 ? -1.975 9.302 9.876 1.00 56.19 89 GLN A N 1
ATOM 645 C CA . GLN A 1 89 ? -2.407 8.767 8.590 1.00 56.19 89 GLN A CA 1
ATOM 646 C C . GLN A 1 89 ? -3.226 9.877 7.951 1.00 56.19 89 GLN A C 1
ATOM 648 O O . GLN A 1 89 ? -4.431 9.986 8.169 1.00 56.19 89 GLN A O 1
ATOM 653 N N . SER A 1 90 ? -2.535 10.786 7.279 1.00 67.19 90 SER A N 1
ATOM 654 C CA . SER A 1 90 ? -3.154 11.927 6.637 1.00 67.19 90 SER A CA 1
ATOM 655 C C . SER A 1 90 ? -4.122 11.438 5.571 1.00 67.19 90 SER A C 1
ATOM 657 O O . SER A 1 90 ? -3.820 10.548 4.780 1.00 67.19 90 SER A O 1
ATOM 659 N N . GLU A 1 91 ? -5.302 12.045 5.544 1.00 80.25 91 GLU A N 1
ATOM 660 C CA . GLU A 1 91 ? -6.263 11.882 4.453 1.00 80.25 91 GLU A CA 1
ATOM 661 C C . GLU A 1 91 ? -5.715 12.483 3.156 1.00 80.25 91 GLU A C 1
ATOM 663 O O . GLU A 1 91 ? -6.194 12.178 2.075 1.00 80.25 91 GLU A O 1
ATOM 668 N N . GLU A 1 92 ? -4.682 13.314 3.250 1.00 84.75 92 GLU A N 1
ATOM 669 C CA . GLU A 1 92 ? -4.016 13.961 2.136 1.00 84.75 92 GLU A CA 1
ATOM 670 C C . GLU A 1 92 ? -2.683 13.284 1.805 1.00 84.75 92 GLU A C 1
ATOM 672 O O . GLU A 1 92 ? -1.829 13.085 2.666 1.00 84.75 92 GLU A O 1
ATOM 677 N N . VAL A 1 93 ? -2.500 12.940 0.534 1.00 89.25 93 VAL A N 1
ATOM 678 C CA . VAL A 1 93 ? -1.291 12.340 -0.030 1.00 89.25 93 VAL A CA 1
ATOM 679 C C . VAL A 1 93 ? -0.653 13.281 -1.044 1.00 89.25 93 VAL A C 1
ATOM 681 O O . VAL A 1 93 ? -1.326 14.091 -1.676 1.00 89.25 93 VAL A O 1
ATOM 684 N N . ILE A 1 94 ? 0.657 13.168 -1.218 1.00 89.69 94 ILE A N 1
ATOM 685 C CA . ILE A 1 94 ? 1.449 13.883 -2.210 1.00 89.69 94 ILE A CA 1
ATOM 686 C C . ILE A 1 94 ? 1.880 12.889 -3.283 1.00 89.69 94 ILE A C 1
ATOM 688 O O . ILE A 1 94 ? 2.542 11.890 -3.007 1.00 89.69 94 ILE A O 1
ATOM 692 N N . LEU A 1 95 ? 1.513 13.194 -4.516 1.00 88.44 95 LEU A N 1
ATOM 693 C CA . LEU A 1 95 ? 1.871 12.487 -5.729 1.00 88.44 95 LEU A CA 1
ATOM 694 C C . LEU A 1 95 ? 3.039 13.221 -6.372 1.00 88.44 95 LEU A C 1
ATOM 696 O O . LEU A 1 95 ? 2.908 14.374 -6.772 1.00 88.44 95 LEU A O 1
ATOM 700 N N . SER A 1 96 ? 4.183 12.565 -6.466 1.00 88.00 96 SER A N 1
ATOM 701 C CA . SER A 1 96 ? 5.390 13.082 -7.104 1.00 88.00 96 SER A CA 1
ATOM 702 C C . SER A 1 96 ? 5.820 12.152 -8.236 1.00 88.00 96 SER A C 1
ATOM 704 O O . SER A 1 96 ? 5.375 11.011 -8.312 1.00 88.00 96 SER A O 1
ATOM 706 N N . CYS A 1 97 ? 6.651 12.642 -9.157 1.00 86.31 97 CYS A N 1
ATOM 707 C CA . CYS A 1 97 ? 7.002 11.908 -10.381 1.00 86.31 97 CYS A CA 1
ATOM 708 C C . CYS A 1 97 ? 5.812 11.695 -11.338 1.00 86.31 97 CYS A C 1
ATOM 710 O O . CYS A 1 97 ? 5.681 10.666 -11.998 1.00 86.31 97 CYS A O 1
ATOM 712 N N . LEU A 1 98 ? 4.929 12.694 -11.424 1.00 85.44 98 LEU A N 1
ATOM 713 C CA . LEU A 1 98 ? 3.862 12.698 -12.415 1.00 85.44 98 LEU A CA 1
ATOM 714 C C . LEU A 1 98 ? 4.414 13.165 -13.780 1.00 85.44 98 LEU A C 1
ATOM 716 O O . LEU A 1 98 ? 5.176 14.139 -13.836 1.00 85.44 98 LEU A O 1
ATOM 720 N N . PRO A 1 99 ? 4.036 12.515 -14.894 1.00 79.19 99 PRO A N 1
ATOM 721 C CA . PRO A 1 99 ? 4.438 12.924 -16.234 1.00 79.19 99 PRO A CA 1
ATOM 722 C C . PRO A 1 99 ? 3.894 14.315 -16.581 1.00 79.19 99 PRO A C 1
ATOM 724 O O . PRO A 1 99 ? 2.904 14.780 -16.016 1.00 79.19 99 PRO A O 1
ATOM 727 N N . ALA A 1 100 ? 4.512 14.988 -17.555 1.00 79.38 100 ALA A N 1
ATOM 728 C CA . ALA A 1 100 ? 4.098 16.333 -17.966 1.00 79.38 100 ALA A CA 1
ATOM 729 C C . ALA A 1 100 ? 2.659 16.391 -18.523 1.00 79.38 100 ALA A C 1
ATOM 731 O O . ALA A 1 100 ? 2.027 17.444 -18.476 1.00 79.38 100 ALA A O 1
ATOM 732 N N . THR A 1 101 ? 2.146 15.258 -19.009 1.00 77.62 101 THR A N 1
ATOM 733 C CA . THR A 1 101 ? 0.766 15.055 -19.476 1.00 77.62 101 THR A CA 1
ATOM 734 C C . THR A 1 101 ? -0.235 14.832 -18.339 1.00 77.62 101 THR A C 1
ATOM 736 O O . THR A 1 101 ? -1.436 14.754 -18.591 1.00 77.62 101 THR A O 1
ATOM 739 N N . CYS A 1 102 ? 0.229 14.721 -17.091 1.00 81.19 102 CYS A N 1
ATOM 740 C CA . CYS A 1 102 ? -0.636 14.512 -15.943 1.00 81.19 102 CYS A CA 1
ATOM 741 C C . CYS A 1 102 ? -1.487 15.756 -15.671 1.00 81.19 102 CYS A C 1
ATOM 743 O O . CYS A 1 102 ? -0.966 16.849 -15.440 1.00 81.19 102 CYS A O 1
ATOM 745 N N . THR A 1 103 ? -2.803 15.568 -15.646 1.00 86.38 103 THR A N 1
ATOM 746 C CA . THR A 1 103 ? -3.792 16.587 -15.291 1.00 86.38 103 THR A CA 1
ATOM 747 C C . THR A 1 103 ? -4.576 16.157 -14.057 1.00 86.38 103 THR A C 1
ATOM 749 O O . THR A 1 103 ? -4.571 14.989 -13.661 1.00 86.38 103 THR A O 1
ATOM 752 N N . GLU A 1 104 ? -5.274 17.110 -13.447 1.00 82.81 104 GLU A N 1
ATOM 753 C CA . GLU A 1 104 ? -6.138 16.850 -12.296 1.00 82.81 104 GLU A CA 1
ATOM 754 C C . GLU A 1 104 ? -7.268 15.858 -12.626 1.00 82.81 104 GLU A C 1
ATOM 756 O O . GLU A 1 104 ? -7.598 14.993 -11.817 1.00 82.81 104 GLU A O 1
ATOM 761 N N . GLU A 1 105 ? -7.813 15.919 -13.843 1.00 84.81 105 GLU A N 1
ATOM 762 C CA . GLU A 1 105 ? -8.842 14.985 -14.307 1.00 84.81 105 GLU A CA 1
ATOM 763 C C . GLU A 1 105 ? -8.296 13.564 -14.482 1.00 84.81 105 GLU A C 1
ATOM 765 O O . GLU A 1 105 ? -8.931 12.611 -14.026 1.00 84.81 105 GLU A O 1
ATOM 770 N N . SER A 1 106 ? -7.090 13.413 -15.044 1.00 83.81 106 SER A N 1
ATOM 771 C CA . SER A 1 106 ? -6.418 12.111 -15.125 1.00 83.81 106 SER A CA 1
ATOM 772 C C . SER A 1 106 ? -6.162 11.534 -13.734 1.00 83.81 106 SER A C 1
ATOM 774 O O . SER A 1 106 ? -6.440 10.365 -13.497 1.00 83.81 106 SER A O 1
ATOM 776 N N . LEU A 1 107 ? -5.717 12.355 -12.777 1.00 84.19 107 LEU A N 1
ATOM 777 C CA . LEU A 1 107 ? -5.566 11.927 -11.386 1.00 84.19 107 LEU A CA 1
ATOM 778 C C . LEU A 1 107 ? -6.904 11.482 -10.789 1.00 84.19 107 LEU A C 1
ATOM 780 O O . LEU A 1 107 ? -6.993 10.405 -10.213 1.00 84.19 107 LEU A O 1
ATOM 784 N N . ARG A 1 108 ? -7.982 12.246 -10.959 1.00 85.81 108 ARG A N 1
ATOM 785 C CA . ARG A 1 108 ? -9.292 11.835 -10.437 1.00 85.81 108 ARG A CA 1
ATOM 786 C C . ARG A 1 108 ? -9.782 10.538 -11.073 1.00 85.81 108 ARG A C 1
ATOM 788 O O . ARG A 1 108 ? -10.257 9.679 -10.343 1.00 85.81 108 ARG A O 1
ATOM 795 N N . THR A 1 109 ? -9.637 10.357 -12.386 1.00 85.31 109 THR A N 1
ATOM 796 C CA . THR A 1 109 ? -10.098 9.139 -13.076 1.00 85.31 109 THR A CA 1
ATOM 797 C C . THR A 1 109 ? -9.275 7.914 -12.683 1.00 85.31 109 THR A C 1
ATOM 799 O O . THR A 1 109 ? -9.828 6.854 -12.395 1.00 85.31 109 THR A O 1
ATOM 802 N N . THR A 1 110 ? -7.952 8.067 -12.601 1.00 84.50 110 THR A N 1
ATOM 803 C CA . THR A 1 110 ? -7.046 6.980 -12.235 1.00 84.50 110 THR A CA 1
ATOM 804 C C . THR A 1 110 ? -7.212 6.592 -10.769 1.00 84.50 110 THR A C 1
ATOM 806 O O . THR A 1 110 ? -7.088 5.415 -10.443 1.00 84.50 110 THR A O 1
ATOM 809 N N . PHE A 1 111 ? -7.525 7.549 -9.888 1.00 83.38 111 PHE A N 1
ATOM 810 C CA . PHE A 1 111 ? -7.645 7.311 -8.448 1.00 83.38 111 PHE A CA 1
ATOM 811 C C . PHE A 1 111 ? -9.071 7.046 -7.949 1.00 83.38 111 PHE A C 1
ATOM 813 O O . PHE A 1 111 ? -9.231 6.467 -6.875 1.00 83.38 111 PHE A O 1
ATOM 820 N N . ALA A 1 112 ? -10.095 7.357 -8.748 1.00 83.69 112 ALA A N 1
ATOM 821 C CA . ALA A 1 112 ? -11.497 7.039 -8.475 1.00 83.69 112 ALA A CA 1
ATOM 822 C C . ALA A 1 112 ? -11.770 5.576 -8.068 1.00 83.69 112 ALA A C 1
ATOM 824 O O . ALA A 1 112 ? -12.540 5.379 -7.126 1.00 83.69 112 ALA A O 1
ATOM 825 N N . PRO A 1 113 ? -11.179 4.537 -8.703 1.00 83.75 113 PRO A N 1
ATOM 826 C CA . PRO A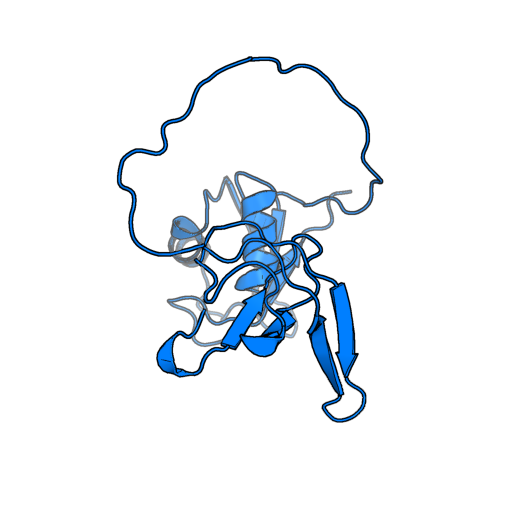 1 113 ? -11.412 3.158 -8.271 1.00 83.75 113 PRO A CA 1
ATOM 827 C C . PRO A 1 113 ? -10.790 2.830 -6.905 1.00 83.75 113 PRO A C 1
ATOM 829 O O . PRO A 1 113 ? -11.232 1.886 -6.255 1.00 83.75 113 PRO A O 1
ATOM 832 N N . TYR A 1 114 ? -9.780 3.585 -6.460 1.00 81.56 114 TYR A N 1
ATOM 833 C CA . TYR A 1 114 ? -9.084 3.348 -5.189 1.00 81.56 114 TYR A CA 1
ATOM 834 C C . TYR A 1 114 ? -9.703 4.126 -4.020 1.00 81.56 114 TYR A C 1
ATOM 836 O O . TYR A 1 114 ? -9.557 3.735 -2.862 1.00 81.56 114 TYR A O 1
ATOM 844 N N . GLY A 1 115 ? -10.422 5.214 -4.299 1.00 80.62 115 GLY A N 1
ATOM 845 C CA . GLY A 1 115 ? -11.178 5.939 -3.290 1.00 80.62 115 GLY A CA 1
ATOM 846 C C . GLY A 1 115 ? -11.784 7.240 -3.800 1.00 80.62 115 GLY A C 1
ATOM 847 O O . GLY A 1 115 ? -11.541 7.685 -4.920 1.00 80.62 115 GLY A O 1
ATOM 848 N N . THR A 1 116 ? -12.577 7.872 -2.939 1.00 86.19 116 THR A N 1
ATOM 849 C CA . THR A 1 116 ? -13.198 9.162 -3.246 1.00 86.19 116 THR A CA 1
ATOM 850 C C . THR A 1 116 ? -12.172 10.274 -3.082 1.00 86.19 116 THR A C 1
ATOM 852 O O . THR A 1 116 ? -11.725 10.544 -1.968 1.00 86.19 116 THR A O 1
ATOM 855 N N . VAL A 1 117 ? -11.828 10.937 -4.184 1.00 88.12 117 VAL A N 1
ATOM 856 C CA . VAL A 1 117 ? -10.995 12.144 -4.167 1.00 88.12 117 VAL A CA 1
ATOM 857 C C . VAL A 1 117 ? -11.854 13.325 -3.715 1.00 88.12 117 VAL A C 1
ATOM 859 O O . VAL A 1 117 ? -12.792 13.712 -4.411 1.00 88.12 117 VAL A O 1
ATOM 862 N N . VAL A 1 118 ? -11.550 13.865 -2.536 1.00 88.56 118 VAL A N 1
ATOM 863 C CA . VAL A 1 118 ? -12.239 15.018 -1.934 1.00 88.56 118 VAL A CA 1
ATOM 864 C C . VAL A 1 118 ? -11.648 16.322 -2.446 1.00 88.56 118 VAL A C 1
ATOM 866 O O . VAL A 1 118 ? -12.381 17.246 -2.782 1.00 88.56 118 VAL A O 1
ATOM 869 N N . GLU A 1 119 ? -10.322 16.387 -2.526 1.00 81.81 119 GLU A N 1
ATOM 870 C CA . GLU A 1 119 ? -9.604 17.555 -3.021 1.00 81.81 119 GLU A CA 1
ATOM 871 C C . GLU A 1 119 ? -8.369 17.092 -3.787 1.00 81.81 119 GLU A C 1
ATOM 873 O O . GLU A 1 119 ? -7.714 16.127 -3.412 1.00 81.81 119 GLU A O 1
ATOM 878 N N . CYS A 1 120 ? -8.034 17.763 -4.874 1.00 85.69 120 CYS A N 1
ATOM 879 C CA . CYS A 1 120 ? -6.810 17.523 -5.620 1.00 85.69 120 CYS A CA 1
ATOM 880 C C . CYS A 1 120 ? -6.247 18.878 -6.021 1.00 85.69 120 CYS A C 1
ATOM 882 O O . CYS A 1 120 ? -6.982 19.737 -6.498 1.00 85.69 120 CYS A O 1
ATOM 884 N N . ARG A 1 121 ? -4.957 19.094 -5.772 1.00 86.38 121 ARG A N 1
ATOM 885 C CA . ARG A 1 121 ? -4.278 20.362 -6.025 1.00 86.38 121 ARG A CA 1
ATOM 886 C C . ARG A 1 121 ? -2.914 20.099 -6.634 1.00 86.38 121 ARG A C 1
ATOM 888 O O . ARG A 1 121 ? -2.066 19.458 -6.027 1.00 86.38 121 ARG A O 1
ATOM 895 N N . MET A 1 122 ? -2.653 20.654 -7.810 1.00 86.94 122 MET A N 1
ATOM 896 C CA . MET A 1 122 ? -1.305 20.632 -8.383 1.00 86.94 122 MET A CA 1
ATOM 897 C C . MET A 1 122 ? -0.409 21.645 -7.662 1.00 86.94 122 MET A C 1
ATOM 899 O O . MET A 1 122 ? -0.749 22.823 -7.576 1.00 86.94 122 MET A O 1
ATOM 903 N N . LEU A 1 123 ? 0.723 21.183 -7.124 1.00 81.81 123 LEU A N 1
ATOM 904 C CA . LEU A 1 123 ? 1.684 22.028 -6.406 1.00 81.81 123 LEU A CA 1
ATOM 905 C C . LEU A 1 123 ? 2.716 22.662 -7.348 1.00 81.81 123 LEU A C 1
ATOM 907 O O . LEU A 1 123 ? 3.172 23.771 -7.085 1.00 81.81 123 LEU A O 1
ATOM 911 N N . GLY A 1 124 ? 3.082 21.978 -8.434 1.00 80.50 124 GLY A N 1
ATOM 912 C CA . GLY A 1 124 ? 4.071 22.456 -9.403 1.00 80.50 124 GLY A CA 1
ATOM 913 C C . GLY A 1 124 ? 4.966 21.334 -9.914 1.00 80.50 124 GLY A C 1
ATOM 914 O O . GLY A 1 124 ? 4.593 20.164 -9.871 1.00 80.50 124 GLY A O 1
ATOM 915 N N . ASP A 1 125 ? 6.151 21.682 -10.402 1.00 82.25 125 ASP A N 1
ATOM 916 C CA . ASP A 1 125 ? 7.131 20.739 -10.936 1.00 82.25 125 ASP A CA 1
ATOM 917 C C . ASP A 1 125 ? 8.287 20.550 -9.934 1.00 82.25 125 ASP A C 1
ATOM 919 O O . ASP A 1 125 ? 8.788 21.506 -9.345 1.00 82.25 125 ASP A O 1
ATOM 923 N N . ASN A 1 126 ? 8.716 19.308 -9.731 1.00 77.00 126 ASN A N 1
ATOM 924 C CA . ASN A 1 126 ? 9.898 18.924 -8.960 1.00 77.00 126 ASN A CA 1
ATOM 925 C C . ASN A 1 126 ? 10.965 18.341 -9.904 1.00 77.00 126 ASN A C 1
ATOM 927 O O . ASN A 1 126 ? 10.696 18.067 -11.073 1.00 77.00 126 ASN A O 1
ATOM 931 N N . ALA A 1 127 ? 12.168 18.071 -9.393 1.00 75.00 127 ALA A N 1
ATOM 932 C CA . ALA A 1 127 ? 13.263 17.453 -10.145 1.00 75.00 127 ALA A CA 1
ATOM 933 C C . ALA A 1 127 ? 12.883 16.118 -10.825 1.00 75.00 127 ALA A C 1
ATOM 935 O O . ALA A 1 127 ? 13.490 15.753 -11.826 1.00 75.00 127 ALA A O 1
ATOM 936 N N . ASN A 1 128 ? 11.867 15.414 -10.306 1.00 70.50 128 ASN A N 1
ATOM 937 C CA . ASN A 1 128 ? 11.356 14.149 -10.847 1.00 70.50 128 ASN A CA 1
ATOM 938 C C . ASN A 1 128 ? 10.095 14.289 -11.728 1.00 70.50 128 ASN A C 1
ATOM 940 O O . ASN A 1 128 ? 9.542 13.273 -12.137 1.00 70.50 128 ASN A O 1
ATOM 944 N N . GLY A 1 129 ? 9.612 15.503 -12.010 1.00 80.62 129 GLY A N 1
ATOM 945 C CA . GLY A 1 129 ? 8.379 15.749 -12.774 1.00 80.62 129 GLY A CA 1
ATOM 946 C C . GLY A 1 129 ? 7.311 16.487 -11.965 1.00 80.62 129 GLY A C 1
ATOM 947 O O . GLY A 1 129 ? 7.609 17.083 -10.932 1.00 80.62 129 GLY A O 1
ATOM 948 N N . LYS A 1 130 ? 6.056 16.457 -12.421 1.00 86.50 130 LYS A N 1
ATOM 949 C CA . LYS A 1 130 ? 4.947 17.165 -11.765 1.00 86.50 130 LYS A CA 1
ATOM 950 C C . LYS A 1 130 ? 4.652 16.591 -10.379 1.00 86.50 130 LYS A C 1
ATOM 952 O O . LYS A 1 130 ? 4.832 15.397 -10.122 1.00 86.50 130 LYS A O 1
ATOM 957 N N . VAL A 1 131 ? 4.201 17.467 -9.488 1.00 88.38 131 VAL A N 1
ATOM 958 C CA . VAL A 1 131 ? 3.796 17.154 -8.122 1.00 88.38 131 VAL A CA 1
ATOM 959 C C . VAL A 1 131 ? 2.400 17.702 -7.869 1.00 88.38 131 VAL A C 1
ATOM 961 O O . VAL A 1 131 ? 2.105 18.866 -8.151 1.00 88.38 131 VAL A O 1
ATOM 964 N N . ALA A 1 132 ? 1.545 16.862 -7.304 1.00 89.19 132 ALA A N 1
ATOM 965 C CA . ALA A 1 132 ? 0.197 17.214 -6.896 1.00 89.19 132 ALA A CA 1
ATOM 966 C C . ALA A 1 132 ? -0.093 16.654 -5.505 1.00 89.19 132 ALA A C 1
ATOM 968 O O . ALA A 1 132 ? 0.428 15.610 -5.136 1.00 89.19 132 ALA A O 1
ATOM 969 N N . THR A 1 133 ? -0.935 17.323 -4.734 1.00 89.31 133 THR A N 1
ATOM 970 C CA . THR A 1 133 ? -1.543 16.759 -3.533 1.00 89.31 133 THR A CA 1
ATOM 971 C C . THR A 1 133 ? -2.951 16.292 -3.841 1.00 89.31 133 THR A C 1
ATOM 973 O O . THR A 1 133 ? -3.653 16.855 -4.682 1.00 89.31 133 THR A O 1
ATOM 976 N N . MET A 1 134 ? -3.362 15.226 -3.175 1.00 89.25 134 MET A N 1
ATOM 977 C CA . MET A 1 134 ? -4.677 14.631 -3.305 1.00 89.25 134 MET A CA 1
ATOM 978 C C . MET A 1 134 ? -5.181 14.248 -1.921 1.00 89.25 134 MET A C 1
ATOM 980 O O . MET A 1 134 ? -4.565 13.449 -1.228 1.00 89.25 134 MET A O 1
ATOM 984 N N . ARG A 1 135 ? -6.317 14.804 -1.522 1.00 86.62 135 ARG A N 1
ATOM 985 C CA . ARG A 1 135 ? -7.064 14.421 -0.334 1.00 86.62 135 ARG A CA 1
ATOM 986 C C . ARG A 1 135 ? -8.088 13.349 -0.668 1.00 86.62 135 ARG A C 1
ATOM 988 O O . ARG A 1 135 ? -8.953 13.532 -1.522 1.00 86.62 135 ARG A O 1
ATOM 995 N N . MET A 1 136 ? -7.995 12.250 0.055 1.00 87.62 136 MET A N 1
ATOM 996 C CA . MET A 1 136 ? -8.910 11.125 0.057 1.00 87.62 136 MET A CA 1
ATOM 997 C C . MET A 1 136 ? -10.030 11.343 1.070 1.00 87.62 136 MET A C 1
ATOM 999 O O . MET A 1 136 ? -9.860 12.044 2.062 1.00 87.62 136 MET A O 1
ATOM 1003 N N . GLY A 1 137 ? -11.174 10.701 0.836 1.00 79.62 137 GLY A N 1
ATOM 1004 C CA . GLY A 1 137 ? -12.313 10.725 1.759 1.00 79.62 137 GLY A CA 1
ATOM 1005 C C . GLY A 1 137 ? -12.087 9.966 3.065 1.00 79.62 137 GLY A C 1
ATOM 1006 O O . GLY A 1 137 ? -12.879 10.113 3.991 1.00 79.62 137 GLY A O 1
ATOM 1007 N N . ALA A 1 138 ? -11.038 9.145 3.142 1.00 80.25 138 ALA A N 1
ATOM 1008 C CA . ALA A 1 138 ? -10.654 8.426 4.344 1.00 80.25 138 ALA A CA 1
ATOM 1009 C C . ALA A 1 138 ? -9.135 8.226 4.425 1.00 80.25 138 ALA A C 1
ATOM 1011 O O . ALA A 1 138 ? -8.475 7.887 3.438 1.00 80.25 138 ALA A O 1
ATOM 1012 N N . ALA A 1 139 ? -8.600 8.306 5.643 1.00 76.88 139 ALA A N 1
ATOM 1013 C CA . ALA A 1 139 ? -7.190 8.057 5.949 1.00 76.88 139 ALA A CA 1
ATOM 1014 C C . ALA A 1 139 ? -6.713 6.659 5.508 1.00 76.88 139 ALA A C 1
ATOM 1016 O O . ALA A 1 139 ? -5.578 6.484 5.068 1.00 76.88 139 ALA A O 1
ATOM 1017 N N . ALA A 1 140 ? -7.593 5.653 5.570 1.00 80.12 140 ALA A N 1
ATOM 1018 C CA . ALA A 1 140 ? -7.288 4.301 5.104 1.00 80.12 140 ALA A CA 1
ATOM 1019 C C . ALA A 1 140 ? -7.070 4.237 3.581 1.00 80.12 140 ALA A C 1
ATOM 1021 O O . ALA A 1 140 ? -6.198 3.505 3.118 1.00 80.12 140 ALA A O 1
ATOM 1022 N N . GLN A 1 141 ? -7.820 5.030 2.806 1.00 83.69 141 GLN A N 1
ATOM 1023 C CA . GLN A 1 141 ? -7.661 5.103 1.350 1.00 83.69 141 GLN A CA 1
ATOM 1024 C C . GLN A 1 141 ? -6.333 5.776 1.000 1.00 83.69 141 GLN A C 1
ATOM 1026 O O . GLN A 1 141 ? -5.574 5.241 0.200 1.00 83.69 141 GLN A O 1
ATOM 1031 N N . ALA A 1 142 ? -6.005 6.889 1.664 1.00 83.94 142 ALA A N 1
ATOM 1032 C CA . ALA A 1 142 ? -4.709 7.553 1.530 1.00 83.94 142 ALA A CA 1
ATOM 1033 C C . ALA A 1 142 ? -3.536 6.609 1.849 1.00 83.94 142 ALA A C 1
ATOM 1035 O O . ALA A 1 142 ? -2.599 6.489 1.059 1.00 83.94 142 ALA A O 1
ATOM 1036 N N . ALA A 1 143 ? -3.626 5.869 2.956 1.00 83.88 143 ALA A N 1
ATOM 1037 C CA . ALA A 1 143 ? -2.605 4.901 3.341 1.00 83.88 143 ALA A CA 1
ATOM 1038 C C . ALA A 1 143 ? -2.432 3.776 2.315 1.00 83.88 143 ALA A C 1
ATOM 1040 O O . ALA A 1 143 ? -1.305 3.381 2.012 1.00 83.88 143 ALA A O 1
ATOM 1041 N N . TRP A 1 144 ? -3.532 3.303 1.732 1.00 84.06 144 TRP A N 1
ATOM 1042 C CA . TRP A 1 144 ? -3.481 2.284 0.693 1.00 84.06 144 TRP A CA 1
ATOM 1043 C C . TRP A 1 144 ? -2.765 2.782 -0.570 1.00 84.06 144 TRP A C 1
ATOM 1045 O O . TRP A 1 144 ? -1.951 2.041 -1.123 1.00 84.06 144 TRP A O 1
ATOM 1055 N N . LEU A 1 145 ? -2.999 4.035 -0.991 1.00 85.19 145 LEU A N 1
ATOM 1056 C CA . LEU A 1 145 ? -2.314 4.648 -2.138 1.00 85.19 145 LEU A CA 1
ATOM 1057 C C . LEU A 1 145 ? -0.803 4.749 -1.901 1.00 85.19 145 LEU A C 1
ATOM 1059 O O . LEU A 1 145 ? -0.009 4.340 -2.744 1.00 85.19 145 LEU A O 1
ATOM 1063 N N . VAL A 1 146 ? -0.391 5.247 -0.736 1.00 85.81 146 VAL A N 1
ATOM 1064 C CA . VAL A 1 146 ? 1.034 5.346 -0.379 1.00 85.81 146 VAL A CA 1
ATOM 1065 C C . VAL A 1 146 ? 1.694 3.969 -0.359 1.00 85.81 146 VAL A C 1
ATOM 1067 O O . VAL A 1 146 ? 2.842 3.828 -0.758 1.00 85.81 146 VAL A O 1
ATOM 1070 N N . GLN A 1 147 ? 0.983 2.932 0.076 1.00 81.94 147 GLN A N 1
ATOM 1071 C CA . GLN A 1 147 ? 1.573 1.605 0.220 1.00 81.94 147 GLN A CA 1
ATOM 1072 C C . GLN A 1 147 ? 1.591 0.793 -1.085 1.00 81.94 147 GLN A C 1
ATOM 1074 O O . GLN A 1 147 ? 2.543 0.056 -1.322 1.00 81.94 147 GLN A O 1
ATOM 1079 N N . ASN A 1 148 ? 0.567 0.924 -1.936 1.00 83.19 148 ASN A N 1
ATOM 1080 C CA . ASN A 1 148 ? 0.388 0.072 -3.123 1.00 83.19 148 ASN A CA 1
ATOM 1081 C C . ASN A 1 148 ? 0.658 0.792 -4.455 1.00 83.19 148 ASN A C 1
ATOM 1083 O O . ASN A 1 148 ? 0.921 0.135 -5.467 1.00 83.19 148 ASN A O 1
ATOM 1087 N N . LEU A 1 149 ? 0.586 2.127 -4.476 1.00 83.38 149 LEU A N 1
ATOM 1088 C CA . LEU A 1 149 ? 0.822 2.942 -5.672 1.00 83.38 149 LEU A CA 1
ATOM 1089 C C . LEU A 1 149 ? 2.157 3.690 -5.647 1.00 83.38 149 LEU A C 1
ATOM 1091 O O . LEU A 1 149 ? 2.607 4.137 -6.699 1.00 83.38 149 LEU A O 1
ATOM 1095 N N . ASN A 1 150 ? 2.831 3.787 -4.499 1.00 87.00 150 ASN A N 1
ATOM 1096 C CA . ASN A 1 150 ? 4.173 4.358 -4.443 1.00 87.00 150 ASN A CA 1
ATOM 1097 C C . ASN A 1 150 ? 5.199 3.455 -5.141 1.00 87.00 150 ASN A C 1
ATOM 1099 O O . ASN A 1 150 ? 5.386 2.300 -4.766 1.00 87.00 150 ASN A O 1
ATOM 1103 N N . GLY A 1 151 ? 5.876 3.989 -6.156 1.00 83.12 151 GLY A N 1
ATOM 1104 C CA . GLY A 1 151 ? 6.800 3.230 -6.999 1.00 83.12 151 GLY A CA 1
ATOM 1105 C C . GLY A 1 151 ? 6.104 2.344 -8.025 1.00 83.12 151 GLY A C 1
ATOM 1106 O O . GLY A 1 151 ? 6.781 1.571 -8.700 1.00 83.12 151 GLY A O 1
ATOM 1107 N N . ASN A 1 152 ? 4.781 2.455 -8.161 1.00 83.38 152 ASN A N 1
ATOM 1108 C CA . ASN A 1 152 ? 3.999 1.652 -9.087 1.00 83.38 152 ASN A CA 1
ATOM 1109 C C . ASN A 1 152 ? 3.526 2.481 -10.289 1.00 83.38 152 ASN A C 1
ATOM 1111 O O . ASN A 1 152 ? 3.494 3.711 -10.237 1.00 83.38 152 ASN A O 1
ATOM 1115 N N . MET A 1 153 ? 3.152 1.803 -11.376 1.00 78.88 153 MET A N 1
ATOM 1116 C CA . MET A 1 153 ? 2.633 2.430 -12.597 1.00 78.88 153 MET A CA 1
ATOM 1117 C C . MET A 1 153 ? 1.105 2.263 -12.670 1.00 78.88 153 MET A C 1
ATOM 1119 O O . MET A 1 153 ? 0.610 1.198 -13.045 1.00 78.88 153 MET A O 1
ATOM 1123 N N . PRO A 1 154 ? 0.316 3.269 -12.256 1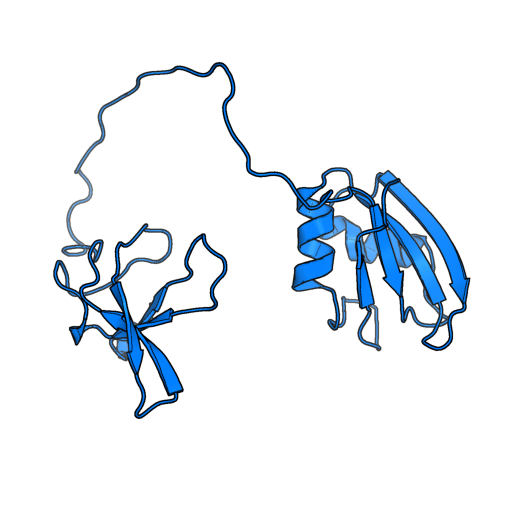.00 74.69 154 PRO A N 1
ATOM 1124 C CA . PRO A 1 154 ? -1.126 3.190 -12.399 1.00 74.69 154 PRO A CA 1
ATOM 1125 C C . PRO A 1 154 ? -1.554 3.239 -13.864 1.00 74.69 154 PRO A C 1
ATOM 1127 O O . PRO A 1 154 ? -0.865 3.773 -14.732 1.00 74.69 154 PRO A O 1
ATOM 1130 N N . VAL A 1 155 ? -2.746 2.711 -14.129 1.00 74.19 155 VAL A N 1
ATOM 1131 C CA . VAL A 1 155 ? -3.338 2.700 -15.469 1.00 74.19 155 VAL A CA 1
ATOM 1132 C C . VAL A 1 155 ? -3.447 4.134 -16.002 1.00 74.19 155 VAL A C 1
ATOM 1134 O O . VAL A 1 155 ? -4.020 5.009 -15.351 1.00 74.19 155 VAL A O 1
ATOM 1137 N N . GLY A 1 156 ? -2.880 4.364 -17.189 1.00 69.94 156 GLY A N 1
ATOM 1138 C CA . GLY A 1 156 ? -2.797 5.686 -17.822 1.00 69.94 156 GLY A CA 1
ATOM 1139 C C . GLY A 1 156 ? -1.469 6.421 -17.607 1.00 69.94 156 GLY A C 1
ATOM 1140 O O . GLY A 1 156 ? -1.267 7.465 -18.220 1.00 69.94 156 GLY A O 1
ATOM 1141 N N . PHE A 1 157 ? -0.557 5.877 -16.794 1.00 75.44 157 PHE A N 1
ATOM 1142 C CA . PHE A 1 157 ? 0.784 6.419 -16.573 1.00 75.44 157 PHE A CA 1
ATOM 1143 C C . PHE A 1 157 ? 1.856 5.485 -17.149 1.00 75.44 157 PHE A C 1
ATOM 1145 O O . PHE A 1 157 ? 1.806 4.273 -16.960 1.00 75.44 157 PHE A O 1
ATOM 1152 N N . GLU A 1 158 ? 2.839 6.058 -17.846 1.00 74.06 158 GLU A N 1
ATOM 1153 C CA . GLU A 1 158 ? 3.967 5.315 -18.439 1.00 74.06 158 GLU A CA 1
ATOM 1154 C C . GLU A 1 158 ? 5.199 5.282 -17.522 1.00 74.06 158 GLU A C 1
ATOM 1156 O O . GLU A 1 158 ? 6.124 4.499 -17.731 1.00 74.06 158 GLU A O 1
ATOM 1161 N N . THR A 1 159 ? 5.211 6.128 -16.490 1.00 78.62 159 THR A N 1
ATOM 1162 C CA . THR A 1 159 ? 6.277 6.218 -15.491 1.00 78.62 159 THR A CA 1
ATOM 1163 C C . THR A 1 159 ? 5.741 5.868 -14.105 1.00 78.62 159 THR A C 1
ATOM 1165 O O . THR A 1 159 ? 4.593 6.203 -13.796 1.00 78.62 159 THR A O 1
ATOM 1168 N N . PRO A 1 160 ? 6.549 5.211 -13.252 1.00 81.69 160 PRO A N 1
ATOM 1169 C CA . PRO A 1 160 ? 6.147 4.914 -11.888 1.00 81.69 160 PRO A CA 1
ATOM 1170 C C . PRO A 1 160 ? 5.925 6.218 -11.132 1.00 81.69 160 PRO A C 1
ATOM 1172 O O . PRO A 1 160 ? 6.789 7.095 -11.112 1.00 81.69 160 PRO A O 1
ATOM 1175 N N . ILE A 1 161 ? 4.769 6.334 -10.495 1.00 87.56 161 ILE A N 1
ATOM 1176 C CA . ILE A 1 161 ? 4.470 7.494 -9.667 1.00 87.56 161 ILE A CA 1
ATOM 1177 C C . ILE A 1 161 ? 5.022 7.267 -8.262 1.00 87.56 161 ILE A C 1
ATOM 1179 O O . ILE A 1 161 ? 5.242 6.139 -7.819 1.00 87.56 161 ILE A O 1
ATOM 1183 N N . GLN A 1 162 ? 5.262 8.347 -7.540 1.00 86.44 162 GLN A N 1
ATOM 1184 C CA . GLN A 1 162 ? 5.655 8.319 -6.140 1.00 86.44 162 GLN A CA 1
ATOM 1185 C C . GLN A 1 162 ? 4.497 8.855 -5.315 1.00 86.44 162 GLN A C 1
ATOM 1187 O O . GLN A 1 162 ? 3.966 9.922 -5.615 1.00 86.44 162 GLN A O 1
ATOM 1192 N N . VAL A 1 163 ? 4.101 8.125 -4.280 1.00 88.56 163 VAL A N 1
ATOM 1193 C CA . VAL A 1 163 ? 3.001 8.528 -3.400 1.00 88.56 163 VAL A CA 1
ATOM 1194 C C . VAL A 1 163 ? 3.532 8.585 -1.978 1.00 88.56 163 VAL A C 1
ATOM 1196 O O . VAL A 1 163 ? 4.114 7.620 -1.493 1.00 88.56 163 VAL A O 1
ATOM 1199 N N . ALA A 1 164 ? 3.345 9.718 -1.312 1.00 87.56 164 ALA A N 1
ATOM 1200 C CA . ALA A 1 164 ? 3.774 9.952 0.061 1.00 87.56 164 ALA A CA 1
ATOM 1201 C C . ALA A 1 164 ? 2.633 10.572 0.873 1.00 87.56 164 ALA A C 1
ATOM 1203 O O . ALA A 1 164 ? 1.735 11.188 0.311 1.00 87.56 164 ALA A O 1
ATOM 1204 N N . PHE A 1 165 ? 2.650 10.431 2.194 1.00 86.81 165 PHE A N 1
ATOM 1205 C CA . PHE A 1 165 ? 1.698 11.139 3.052 1.00 86.81 165 PHE A CA 1
ATOM 1206 C C . PHE A 1 165 ? 1.987 12.646 3.053 1.00 86.81 165 PHE A C 1
ATOM 1208 O O . PHE A 1 165 ? 3.146 13.053 3.142 1.00 86.81 165 PHE A O 1
ATOM 1215 N N . SER A 1 166 ? 0.942 13.476 2.970 1.00 81.19 166 SER A N 1
ATOM 1216 C CA . SER A 1 166 ? 1.066 14.921 3.189 1.00 81.19 166 SER A CA 1
ATOM 1217 C C . SER A 1 166 ? 1.253 15.155 4.684 1.00 81.19 166 SER A C 1
ATOM 1219 O O . SER A 1 166 ? 0.489 14.629 5.499 1.00 81.19 166 SER A O 1
ATOM 1221 N N . GLN A 1 167 ? 2.300 15.882 5.069 1.00 67.25 167 GLN A N 1
ATOM 1222 C CA . GLN A 1 167 ? 2.565 16.195 6.470 1.00 67.25 167 GLN A CA 1
ATOM 1223 C C . GLN A 1 167 ? 1.463 17.146 6.960 1.00 67.25 167 GLN A C 1
ATOM 1225 O O . GLN A 1 167 ? 1.512 18.341 6.682 1.00 67.25 167 GLN A O 1
ATOM 1230 N N . ASN A 1 168 ? 0.454 16.621 7.657 1.00 46.41 168 ASN A N 1
ATOM 1231 C CA . ASN A 1 168 ? -0.552 17.447 8.318 1.00 46.41 168 ASN A CA 1
ATOM 1232 C C . ASN A 1 168 ? 0.108 18.091 9.552 1.00 46.41 168 ASN A C 1
ATOM 1234 O O . ASN A 1 168 ? 0.535 17.331 10.428 1.00 46.41 168 ASN A O 1
ATOM 1238 N N . PRO A 1 169 ? 0.266 19.427 9.621 1.00 43.62 169 PRO A N 1
ATOM 1239 C CA . PRO A 1 169 ? 0.742 20.082 10.836 1.00 43.62 169 PRO A CA 1
ATOM 1240 C C . PRO A 1 169 ? -0.242 19.906 12.000 1.00 43.62 169 PRO A C 1
ATOM 1242 O O . PRO A 1 169 ? -1.448 19.671 11.743 1.00 43.62 169 PRO A O 1
#